Protein AF-X0Y6U8-F1 (afdb_monomer_lite)

pLDDT: mean 80.4, std 12.46, range [44.62, 95.0]

Sequence (171 aa):
MAFLLTGVAIIGAMSSVSGGPWNALMFTVFILAIERNKQLVKPLLMFFVFSCIFIGIASNRPFYHVIVSYANPLGGAAGHRAIIIDCAIEDFGKWWLVGYRGQDPGWGPKLGMSFTDVTNGFVLAGVYYGILGVIGLCAIFASALRTIVRLHDLSNEPVIKSWCWALGTIL

Structure (mmCIF, N/CA/C/O backbone):
data_AF-X0Y6U8-F1
#
_entry.id   AF-X0Y6U8-F1
#
loop_
_atom_site.group_PDB
_atom_site.id
_atom_site.type_symbol
_atom_site.label_atom_id
_atom_site.label_alt_id
_atom_site.label_comp_id
_atom_site.label_asym_id
_atom_site.label_entity_id
_atom_site.label_seq_id
_atom_site.pdbx_PDB_ins_code
_atom_site.Cartn_x
_atom_site.Cartn_y
_atom_site.Cartn_z
_atom_site.occupancy
_atom_site.B_iso_or_equiv
_atom_site.auth_seq_id
_atom_site.auth_comp_id
_atom_site.auth_asym_id
_atom_site.auth_atom_id
_atom_site.pdbx_PDB_model_num
ATOM 1 N N . MET A 1 1 ? -9.156 3.295 25.788 1.00 52.69 1 MET A N 1
ATOM 2 C CA . MET A 1 1 ? -8.487 2.010 25.480 1.00 52.69 1 MET A CA 1
ATOM 3 C C . MET A 1 1 ? -7.798 2.003 24.119 1.00 52.69 1 MET A C 1
ATOM 5 O O . MET A 1 1 ? -6.746 1.389 24.037 1.00 52.69 1 MET A O 1
ATOM 9 N N . ALA A 1 2 ? -8.266 2.772 23.122 1.00 56.06 2 ALA A N 1
ATOM 10 C CA . ALA A 1 2 ? -7.464 3.154 21.946 1.00 56.06 2 ALA A CA 1
ATOM 11 C C . ALA A 1 2 ? -6.005 3.539 22.289 1.00 56.06 2 ALA A C 1
ATOM 13 O O . ALA A 1 2 ? -5.084 3.123 21.600 1.00 56.06 2 ALA A O 1
ATOM 14 N N . PHE A 1 3 ? -5.793 4.211 23.430 1.00 62.06 3 PHE A N 1
ATOM 15 C CA . PHE A 1 3 ? -4.482 4.587 23.971 1.00 62.06 3 PHE A CA 1
ATOM 16 C C . PHE A 1 3 ? -3.449 3.452 24.103 1.00 62.06 3 PHE A C 1
ATOM 18 O O . PHE A 1 3 ? -2.263 3.737 23.984 1.00 62.06 3 PHE A O 1
ATOM 25 N N . LEU A 1 4 ? -3.851 2.191 24.330 1.00 66.62 4 LEU A N 1
ATOM 26 C CA . LEU A 1 4 ? -2.900 1.067 24.409 1.00 66.62 4 LEU A CA 1
ATOM 27 C C . LEU A 1 4 ? -2.312 0.739 23.033 1.00 66.62 4 LEU A C 1
ATOM 29 O O . LEU A 1 4 ? -1.098 0.633 22.893 1.00 66.62 4 LEU A O 1
ATOM 33 N N . LEU A 1 5 ? -3.160 0.650 22.006 1.00 65.88 5 LEU A N 1
ATOM 34 C CA . LEU A 1 5 ? -2.715 0.450 20.626 1.00 65.88 5 LEU A CA 1
ATOM 35 C C . LEU A 1 5 ? -1.974 1.675 20.089 1.00 65.88 5 LEU A C 1
ATOM 37 O O . LEU A 1 5 ? -0.960 1.52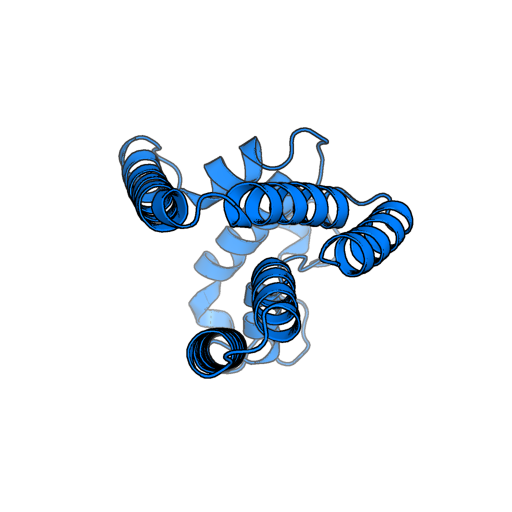0 19.414 1.00 65.88 5 LEU A O 1
ATOM 41 N N . THR A 1 6 ? -2.410 2.887 20.446 1.00 65.56 6 THR A N 1
ATOM 42 C CA . THR A 1 6 ? -1.654 4.111 20.148 1.00 65.56 6 THR A CA 1
ATOM 43 C C . THR A 1 6 ? -0.286 4.085 20.828 1.00 65.56 6 THR A C 1
ATOM 45 O O . THR A 1 6 ? 0.698 4.435 20.196 1.00 65.56 6 THR A O 1
ATOM 48 N N . GLY A 1 7 ? -0.186 3.610 22.073 1.00 68.56 7 GLY A N 1
ATOM 49 C CA . GLY A 1 7 ? 1.084 3.447 22.786 1.00 68.56 7 GLY A CA 1
ATOM 50 C C . GLY A 1 7 ? 2.030 2.459 22.101 1.00 68.56 7 GLY A C 1
ATOM 51 O O . GLY A 1 7 ? 3.203 2.769 21.914 1.00 68.56 7 GLY A O 1
ATOM 52 N N . VAL A 1 8 ? 1.519 1.310 21.648 1.00 73.50 8 VAL A N 1
ATOM 53 C CA . VAL A 1 8 ? 2.301 0.337 20.860 1.00 73.50 8 VAL A CA 1
ATOM 54 C C . VAL A 1 8 ? 2.741 0.936 19.522 1.00 73.50 8 VAL A C 1
ATOM 56 O O . VAL A 1 8 ? 3.899 0.778 19.141 1.00 73.50 8 VAL A O 1
ATOM 59 N N . ALA A 1 9 ? 1.864 1.675 18.837 1.00 69.62 9 ALA A N 1
ATOM 60 C CA . ALA A 1 9 ? 2.204 2.374 17.599 1.00 69.62 9 ALA A CA 1
ATOM 61 C C . ALA A 1 9 ? 3.268 3.464 17.822 1.00 69.62 9 ALA A C 1
ATOM 63 O O . ALA A 1 9 ? 4.174 3.590 17.004 1.00 69.62 9 ALA A O 1
ATOM 64 N N . ILE A 1 10 ? 3.212 4.204 18.938 1.00 70.88 10 ILE A N 1
ATOM 65 C CA . ILE A 1 10 ? 4.230 5.194 19.334 1.00 70.88 10 ILE A CA 1
ATOM 66 C C . ILE A 1 10 ? 5.577 4.516 19.551 1.00 70.88 10 ILE A C 1
ATOM 68 O O . ILE A 1 10 ? 6.573 4.956 18.984 1.00 70.88 10 ILE A O 1
ATOM 72 N N . ILE A 1 11 ? 5.616 3.422 20.312 1.00 74.38 11 ILE A N 1
ATOM 73 C CA . ILE A 1 11 ? 6.855 2.673 20.561 1.00 74.38 11 ILE A CA 1
ATOM 74 C C . ILE A 1 11 ? 7.421 2.113 19.247 1.00 74.38 11 ILE A C 1
ATOM 76 O O . ILE A 1 11 ? 8.621 2.220 19.003 1.00 74.38 11 ILE A O 1
ATOM 80 N N . GLY A 1 12 ? 6.562 1.573 18.377 1.00 69.62 12 GLY A N 1
ATOM 81 C CA . GLY A 1 12 ? 6.946 1.077 17.053 1.00 69.62 12 GLY A CA 1
ATOM 82 C C . GLY A 1 12 ? 7.414 2.172 16.087 1.00 69.62 12 GLY A C 1
ATOM 83 O O . GLY A 1 12 ? 8.297 1.937 15.269 1.00 69.62 12 GLY A O 1
ATOM 84 N N . ALA A 1 13 ? 6.863 3.382 16.183 1.00 68.56 13 ALA A N 1
ATOM 85 C CA . ALA A 1 13 ? 7.324 4.520 15.396 1.00 68.56 13 ALA A CA 1
ATOM 86 C C . ALA A 1 13 ? 8.652 5.069 15.924 1.00 68.56 13 ALA A C 1
ATOM 88 O O . ALA A 1 13 ? 9.548 5.361 15.142 1.00 68.56 13 ALA A O 1
ATOM 89 N N . MET A 1 14 ? 8.820 5.153 17.245 1.00 69.19 14 MET A N 1
ATOM 90 C CA . MET A 1 14 ? 10.063 5.610 17.871 1.00 69.19 14 MET A CA 1
ATOM 91 C C . MET A 1 14 ? 11.231 4.647 17.644 1.00 69.19 14 MET A C 1
ATOM 93 O O . MET A 1 14 ? 12.374 5.091 17.565 1.00 69.19 14 MET A O 1
ATOM 97 N N . SER A 1 15 ? 10.965 3.345 17.510 1.00 69.69 15 SER A N 1
ATOM 98 C CA . SER A 1 15 ? 11.998 2.357 17.180 1.00 69.69 15 SER A CA 1
ATOM 99 C C . SER A 1 15 ? 12.458 2.427 15.721 1.00 69.69 15 SER A C 1
ATOM 101 O O . SER A 1 15 ? 13.472 1.823 15.372 1.00 69.69 15 SER A O 1
ATOM 103 N N . SER A 1 16 ? 11.765 3.192 14.870 1.00 62.44 16 SER A N 1
ATOM 104 C CA . SER A 1 16 ? 12.119 3.380 13.469 1.00 62.44 16 SER A CA 1
ATOM 105 C C . SER A 1 16 ? 12.373 4.854 13.153 1.00 62.44 16 SER A C 1
ATOM 107 O O . SER A 1 16 ? 11.459 5.662 13.028 1.00 62.44 16 SER A O 1
ATOM 109 N N . VAL A 1 17 ? 13.636 5.208 12.909 1.00 59.62 17 VAL A N 1
ATOM 110 C CA . VAL A 1 17 ? 14.052 6.552 12.443 1.00 59.62 17 VAL A CA 1
ATOM 111 C C . VAL A 1 17 ? 13.644 6.801 10.969 1.00 59.62 17 VAL A C 1
ATOM 113 O O . VAL A 1 17 ? 14.162 7.682 10.293 1.00 59.62 17 VAL A O 1
ATOM 116 N N . SER A 1 18 ? 12.712 6.015 10.425 1.00 64.25 18 SER A N 1
ATOM 117 C CA . SER A 1 18 ? 12.194 6.168 9.066 1.00 64.25 18 SER A CA 1
ATOM 118 C C . SER A 1 18 ? 10.940 7.043 9.058 1.00 64.25 18 SER A C 1
ATOM 120 O O . SER A 1 18 ? 10.087 6.935 9.935 1.00 64.25 18 SER A O 1
ATOM 122 N N . GLY A 1 19 ? 10.765 7.870 8.023 1.00 63.62 19 GLY A N 1
ATOM 123 C CA . GLY A 1 19 ? 9.536 8.657 7.842 1.00 63.62 19 GLY A CA 1
ATOM 124 C C . GLY A 1 19 ? 8.269 7.798 7.697 1.00 63.62 19 GLY A C 1
ATOM 125 O O . GLY A 1 19 ? 7.168 8.275 7.954 1.00 63.62 19 GLY A O 1
ATOM 126 N N . GLY A 1 20 ? 8.401 6.514 7.336 1.00 68.38 20 GLY A N 1
ATOM 127 C CA . GLY A 1 20 ? 7.269 5.595 7.176 1.00 68.38 20 GLY A CA 1
ATOM 128 C C . GLY A 1 20 ? 6.459 5.392 8.465 1.00 68.38 20 GLY A C 1
ATOM 129 O O . GLY A 1 20 ? 5.268 5.707 8.470 1.00 68.38 20 GLY A O 1
ATOM 130 N N . PRO A 1 21 ? 7.072 4.902 9.557 1.00 73.56 21 PRO A N 1
ATOM 131 C CA . PRO A 1 21 ? 6.366 4.687 10.823 1.00 73.56 21 PRO A CA 1
ATOM 132 C C . PRO A 1 21 ? 5.833 5.967 11.471 1.00 73.56 21 PRO A C 1
ATOM 134 O O . PRO A 1 21 ? 4.743 5.944 12.037 1.00 73.56 21 PRO A O 1
ATOM 137 N N . TRP A 1 22 ? 6.521 7.101 11.311 1.00 70.25 22 TRP A N 1
ATOM 138 C CA . TRP A 1 22 ? 6.006 8.403 11.752 1.00 70.25 22 TRP A CA 1
ATOM 139 C C . TRP A 1 22 ? 4.756 8.838 10.982 1.00 70.25 22 TRP A C 1
ATOM 141 O O . TRP A 1 22 ? 3.783 9.276 11.595 1.00 70.25 22 TRP A O 1
ATOM 151 N N . ASN A 1 23 ? 4.730 8.653 9.660 1.00 71.12 23 ASN A N 1
ATOM 152 C CA . ASN A 1 23 ? 3.536 8.931 8.861 1.00 71.12 23 ASN A CA 1
ATOM 153 C C . ASN A 1 23 ? 2.375 8.005 9.247 1.00 71.12 23 ASN A C 1
ATOM 155 O O . ASN A 1 23 ? 1.255 8.477 9.440 1.00 71.12 23 ASN A O 1
ATOM 159 N N . ALA A 1 24 ? 2.638 6.706 9.423 1.00 73.25 24 ALA A N 1
ATOM 160 C CA . ALA A 1 24 ? 1.629 5.745 9.872 1.00 73.25 24 ALA A CA 1
ATOM 161 C C . ALA A 1 24 ? 1.051 6.126 11.245 1.00 73.25 24 ALA A C 1
ATOM 163 O O . ALA A 1 24 ? -0.163 6.066 11.454 1.00 73.25 24 ALA A O 1
ATOM 164 N N . LEU A 1 25 ? 1.902 6.593 12.161 1.00 77.88 25 LEU A N 1
ATOM 165 C CA . LEU A 1 25 ? 1.485 7.090 13.465 1.00 77.88 25 LEU A CA 1
ATOM 166 C C . LEU A 1 25 ? 0.583 8.323 13.359 1.00 77.88 25 LEU A C 1
ATOM 168 O O . LEU A 1 25 ? -0.484 8.348 13.973 1.00 77.88 25 LEU A O 1
ATOM 172 N N . MET A 1 26 ? 0.982 9.330 12.577 1.00 78.50 26 MET A N 1
ATOM 173 C CA . MET A 1 26 ? 0.180 10.542 12.385 1.00 78.50 26 MET A CA 1
ATOM 174 C C . MET A 1 26 ? -1.202 10.213 11.811 1.00 78.50 26 MET A C 1
ATOM 176 O O . MET A 1 26 ? -2.208 10.700 12.328 1.00 78.50 26 MET A O 1
ATOM 180 N N . PHE A 1 27 ? -1.266 9.336 10.804 1.00 77.62 27 PHE A N 1
ATOM 181 C CA . PHE A 1 27 ? -2.533 8.864 10.240 1.00 77.62 27 PHE A CA 1
ATOM 182 C C . PHE A 1 27 ? -3.379 8.102 11.265 1.00 77.62 27 PHE A C 1
ATOM 184 O O . PHE A 1 27 ? -4.575 8.363 11.385 1.00 77.62 27 PHE A O 1
ATOM 191 N N . THR A 1 28 ? -2.763 7.217 12.051 1.00 77.50 28 THR A N 1
ATOM 192 C CA . THR A 1 28 ? -3.453 6.456 13.104 1.00 77.50 28 THR A CA 1
ATOM 193 C C . THR A 1 28 ? -4.065 7.393 14.146 1.00 77.50 28 THR A C 1
ATOM 195 O O . THR A 1 28 ? -5.250 7.288 14.457 1.00 77.50 28 THR A O 1
ATOM 198 N N . VAL A 1 29 ? -3.295 8.363 14.650 1.00 79.25 29 VAL A N 1
ATOM 199 C CA . VAL A 1 29 ? -3.780 9.359 15.621 1.00 79.25 29 VAL A CA 1
ATOM 200 C C . VAL A 1 29 ? -4.906 10.206 15.025 1.00 79.25 29 VAL A C 1
ATOM 202 O O . VAL A 1 29 ? -5.909 10.443 15.697 1.00 79.25 29 VAL A O 1
ATOM 205 N N . PHE A 1 30 ? -4.782 10.620 13.763 1.00 82.06 30 PHE A N 1
ATOM 206 C CA . PHE A 1 30 ? -5.810 11.394 13.070 1.00 82.06 30 PHE A CA 1
ATOM 207 C C . PHE A 1 30 ? -7.132 10.622 12.936 1.00 82.06 30 PHE A C 1
ATOM 209 O O . PHE A 1 30 ? -8.193 11.144 13.284 1.00 82.06 30 PHE A O 1
ATOM 216 N N . ILE A 1 31 ? -7.091 9.361 12.497 1.00 77.44 31 ILE A N 1
ATOM 217 C CA . ILE A 1 31 ? -8.303 8.544 12.335 1.00 77.44 31 ILE A CA 1
ATOM 218 C C . ILE A 1 31 ? -8.904 8.163 13.699 1.00 77.44 31 ILE A C 1
ATOM 220 O O . ILE A 1 31 ? -10.128 8.106 13.841 1.00 77.44 31 ILE A O 1
ATOM 224 N N . LEU A 1 32 ? -8.078 7.968 14.733 1.00 77.19 32 LEU A N 1
ATOM 225 C CA . LEU A 1 32 ? -8.557 7.796 16.108 1.00 77.19 32 LEU A CA 1
ATOM 226 C C . LEU A 1 32 ? -9.235 9.062 16.646 1.00 77.19 32 LEU A C 1
ATOM 228 O O . LEU A 1 32 ? -10.278 8.967 17.287 1.00 77.19 32 LEU A O 1
ATOM 232 N N . ALA A 1 33 ? -8.726 10.257 16.338 1.00 81.06 33 ALA A N 1
ATOM 233 C CA . ALA A 1 33 ? -9.388 11.508 16.718 1.00 81.06 33 ALA A CA 1
ATOM 234 C C . ALA A 1 33 ? -10.781 11.647 16.070 1.00 81.06 33 ALA A C 1
ATOM 236 O O . ALA A 1 33 ? -11.709 12.183 16.683 1.00 81.06 33 ALA A O 1
ATOM 237 N N . ILE A 1 34 ? -10.953 11.105 14.860 1.00 81.75 34 ILE A N 1
ATOM 238 C CA . ILE A 1 34 ? -12.233 11.073 14.135 1.00 81.75 34 ILE A CA 1
ATOM 239 C C . ILE A 1 34 ? -13.201 10.016 14.698 1.00 81.75 34 ILE A C 1
ATOM 241 O O . ILE A 1 34 ? -14.405 10.120 14.459 1.00 81.75 34 ILE A O 1
ATOM 245 N N . GLU A 1 35 ? -12.748 9.055 15.516 1.00 76.38 35 GLU A N 1
ATOM 246 C CA . GLU A 1 35 ? -13.611 8.029 16.136 1.00 76.38 35 GLU A CA 1
ATOM 247 C C . GLU A 1 35 ? -14.797 8.653 16.892 1.00 76.38 35 GLU A C 1
ATOM 249 O O . GLU A 1 35 ? -15.916 8.134 16.851 1.00 76.38 35 GLU A O 1
ATOM 254 N N . ARG A 1 36 ? -14.579 9.813 17.529 1.00 73.88 36 ARG A N 1
ATOM 255 C CA . ARG A 1 36 ? -15.622 10.551 18.258 1.00 73.88 36 ARG A CA 1
ATOM 256 C C . ARG A 1 36 ? -16.692 11.140 17.335 1.00 73.88 36 ARG A C 1
ATOM 258 O O . ARG A 1 36 ? -17.811 11.374 17.782 1.00 73.88 36 ARG A O 1
ATOM 265 N N . ASN A 1 37 ? -16.370 11.374 16.063 1.00 80.50 37 ASN A N 1
ATOM 266 C CA . ASN A 1 37 ? -17.242 12.036 15.100 1.00 80.50 37 ASN A CA 1
ATOM 267 C C . ASN A 1 37 ? -17.331 11.249 13.780 1.00 80.50 37 ASN A C 1
ATOM 269 O O . ASN A 1 37 ? -16.986 11.734 12.701 1.00 80.50 37 ASN A O 1
ATOM 273 N N . LYS A 1 38 ? -17.835 10.010 13.876 1.00 76.94 38 LYS A N 1
ATOM 274 C CA . LYS A 1 38 ? -17.921 9.029 12.773 1.00 76.94 38 LYS A CA 1
ATOM 275 C C . LYS A 1 38 ? -18.648 9.543 11.522 1.00 76.94 38 LYS A C 1
ATOM 277 O O . LYS A 1 38 ? -18.423 9.033 10.428 1.00 76.94 38 LYS A O 1
ATOM 282 N N . GLN A 1 39 ? -19.499 10.561 11.663 1.00 81.88 39 GLN A N 1
ATOM 283 C CA . GLN A 1 39 ? -20.205 11.187 10.543 1.00 81.88 39 GLN A CA 1
ATOM 284 C C . GLN A 1 39 ? -19.255 11.900 9.565 1.00 81.88 39 GLN A C 1
ATOM 286 O O . GLN A 1 39 ? -19.569 11.981 8.381 1.00 81.88 39 GLN A O 1
ATOM 291 N N . LEU A 1 40 ? -18.079 12.351 10.022 1.00 81.06 40 LEU A N 1
ATOM 292 C CA . LEU A 1 40 ? -17.084 13.040 9.189 1.00 81.06 40 LEU A CA 1
ATOM 293 C C . LEU A 1 40 ? -16.278 12.102 8.284 1.00 81.06 40 LEU A C 1
ATOM 295 O O . LEU A 1 40 ? -15.683 12.564 7.315 1.00 81.06 40 LEU A O 1
ATOM 299 N N . VAL A 1 41 ? -16.293 10.793 8.545 1.00 79.88 41 VAL A N 1
ATOM 300 C CA . VAL A 1 41 ? -15.495 9.803 7.802 1.00 79.88 41 VAL A CA 1
ATOM 301 C C . VAL A 1 41 ? -15.909 9.746 6.333 1.00 79.88 41 VAL A C 1
ATOM 303 O O . VAL A 1 41 ? -15.059 9.798 5.451 1.00 79.88 41 VAL A O 1
ATOM 306 N N . LYS A 1 42 ? -17.219 9.681 6.051 1.00 81.69 42 LYS A N 1
ATOM 307 C CA . LYS A 1 42 ? -17.734 9.639 4.672 1.00 81.69 42 LYS A CA 1
ATOM 308 C C . LYS A 1 42 ? -17.383 10.914 3.885 1.00 81.69 42 LYS A C 1
ATOM 310 O O . LYS A 1 42 ? -16.825 10.769 2.799 1.00 81.69 42 LYS A O 1
ATOM 315 N N . PRO A 1 43 ? -17.650 12.138 4.392 1.00 84.69 43 PRO A N 1
ATOM 316 C CA . PRO A 1 43 ? -17.194 13.375 3.761 1.00 84.69 43 PRO A CA 1
ATOM 317 C C . PRO A 1 43 ? -15.681 13.431 3.537 1.00 84.69 43 PRO A C 1
ATOM 319 O O . PRO A 1 43 ? -15.265 13.811 2.450 1.00 84.69 43 PRO A O 1
ATOM 322 N N . LEU A 1 44 ? -14.865 13.014 4.513 1.00 83.50 44 LEU A N 1
ATOM 323 C CA . LEU A 1 44 ? -13.403 12.983 4.379 1.00 83.50 44 LEU A CA 1
ATOM 324 C C . LEU A 1 44 ? -12.936 12.024 3.283 1.00 83.50 44 LEU A C 1
ATOM 326 O O . LEU A 1 44 ? -12.092 12.395 2.473 1.00 83.50 44 LEU A O 1
ATOM 330 N N . LEU A 1 45 ? -13.501 10.816 3.222 1.00 83.00 45 LEU A N 1
ATOM 331 C CA . LEU A 1 45 ? -13.184 9.849 2.170 1.00 83.00 45 LEU A CA 1
ATOM 332 C C . LEU A 1 45 ? -13.609 10.361 0.792 1.00 83.00 45 LEU A C 1
ATOM 334 O O . LEU A 1 45 ? -12.834 10.266 -0.155 1.00 83.00 45 LEU A O 1
ATOM 338 N N . MET A 1 46 ? -14.804 10.949 0.674 1.00 83.12 46 MET A N 1
ATOM 339 C CA . MET A 1 46 ? -15.246 11.566 -0.580 1.00 83.12 46 MET A CA 1
ATOM 340 C C . MET A 1 46 ? -14.327 12.719 -0.978 1.00 83.12 46 MET A C 1
ATOM 342 O O . MET A 1 46 ? -13.878 12.764 -2.118 1.00 83.12 46 MET A O 1
ATOM 346 N N . PHE A 1 47 ? -13.992 13.609 -0.041 1.00 87.00 47 PHE A N 1
ATOM 347 C CA . PHE A 1 47 ? -13.047 14.700 -0.267 1.00 87.00 47 PHE A CA 1
ATOM 348 C C . PHE A 1 47 ? -11.690 14.178 -0.745 1.00 87.00 47 PHE A C 1
ATOM 350 O O . PHE A 1 47 ? -11.133 14.719 -1.696 1.00 87.00 47 PHE A O 1
ATOM 357 N N . PHE A 1 48 ? -11.180 13.101 -0.144 1.00 80.75 48 PHE A N 1
ATOM 358 C CA . PHE A 1 48 ? -9.922 12.478 -0.549 1.00 80.75 48 PHE A CA 1
ATOM 359 C C . PHE A 1 48 ? -9.990 11.906 -1.972 1.00 80.75 48 PHE A C 1
ATOM 361 O O . PHE A 1 48 ? -9.102 12.173 -2.780 1.00 80.75 48 PHE A O 1
ATOM 368 N N . VAL A 1 49 ? -11.062 11.185 -2.316 1.00 84.00 49 VAL A N 1
ATOM 369 C CA . VAL A 1 49 ? -11.278 10.651 -3.673 1.00 84.00 49 VAL A CA 1
ATOM 370 C C . VAL A 1 49 ? -11.381 11.783 -4.697 1.00 84.00 49 VAL A C 1
ATOM 372 O O . VAL A 1 49 ? -10.686 11.752 -5.712 1.00 84.00 49 VAL A O 1
ATOM 375 N N . PHE A 1 50 ? -12.185 12.815 -4.420 1.00 84.62 50 PHE A N 1
ATOM 376 C CA . PHE A 1 50 ? -12.296 13.989 -5.290 1.00 84.62 50 PHE A CA 1
ATOM 377 C C . PHE A 1 50 ? -10.966 14.723 -5.433 1.00 84.62 50 PHE A C 1
ATOM 379 O O . PHE A 1 50 ? -10.616 15.120 -6.539 1.00 84.62 50 PHE A O 1
ATOM 386 N N . SER A 1 51 ? -10.196 14.847 -4.351 1.00 78.62 51 SER A N 1
ATOM 387 C CA . SER A 1 51 ? -8.859 15.443 -4.387 1.00 78.62 51 SER A CA 1
ATOM 388 C C . SER A 1 51 ? -7.914 14.634 -5.274 1.00 78.62 51 SER A C 1
ATOM 390 O O . SER A 1 51 ? -7.193 15.221 -6.072 1.00 78.62 51 SER A O 1
ATOM 392 N N . CYS A 1 52 ? -7.952 13.299 -5.212 1.00 76.88 52 CYS A N 1
ATOM 393 C CA . CYS A 1 52 ? -7.142 12.443 -6.084 1.00 76.88 52 CYS A CA 1
ATOM 394 C C . CYS A 1 52 ? -7.500 12.629 -7.565 1.00 76.88 52 CYS A C 1
ATOM 396 O O . CYS A 1 52 ? -6.604 12.769 -8.396 1.00 76.88 52 CYS A O 1
ATOM 398 N N . ILE A 1 53 ? -8.797 12.672 -7.893 1.00 80.44 53 ILE A N 1
ATOM 399 C CA . ILE A 1 53 ? -9.277 12.906 -9.265 1.00 80.44 53 ILE A CA 1
ATOM 400 C C . ILE A 1 53 ? -8.876 14.307 -9.738 1.00 80.44 53 ILE A C 1
ATOM 402 O O . ILE A 1 53 ? -8.323 14.454 -10.824 1.00 80.44 53 ILE A O 1
ATOM 406 N N . PHE A 1 54 ? -9.113 15.330 -8.915 1.00 80.81 54 PHE A N 1
ATOM 407 C CA . PHE A 1 54 ? -8.783 16.716 -9.232 1.00 80.81 54 PHE A CA 1
ATOM 408 C C . PHE A 1 54 ? -7.286 16.896 -9.470 1.00 80.81 54 PHE A C 1
ATOM 410 O O . PHE A 1 54 ? -6.896 17.483 -10.474 1.00 80.81 54 PHE A O 1
ATOM 417 N N . ILE A 1 55 ? -6.444 16.335 -8.597 1.00 75.06 55 ILE A N 1
ATOM 418 C CA . ILE A 1 55 ? -4.991 16.332 -8.776 1.00 75.06 55 ILE A CA 1
ATOM 419 C C . ILE A 1 55 ? -4.622 15.605 -10.069 1.00 75.06 55 ILE A C 1
ATOM 421 O O . ILE A 1 55 ? -3.799 16.120 -10.812 1.00 75.06 55 ILE A O 1
ATOM 425 N N . GLY A 1 56 ? -5.238 14.462 -10.377 1.00 69.19 56 GLY A N 1
ATOM 426 C CA . GLY A 1 56 ? -4.995 13.742 -11.630 1.00 69.19 56 GLY A CA 1
ATOM 427 C C . GLY A 1 56 ? -5.334 14.541 -12.896 1.00 69.19 56 GLY A C 1
ATOM 428 O O . GLY A 1 56 ? -4.710 14.312 -13.924 1.00 69.19 56 GLY A O 1
ATOM 429 N N . ILE A 1 57 ? -6.287 15.478 -12.826 1.00 73.31 57 ILE A N 1
ATOM 430 C CA . ILE A 1 57 ? -6.665 16.360 -13.945 1.00 73.31 57 ILE A CA 1
ATOM 431 C C . ILE A 1 57 ? -5.789 17.622 -13.984 1.00 73.31 57 ILE A C 1
ATOM 433 O O . ILE A 1 57 ? -5.365 18.051 -15.053 1.00 73.31 57 ILE A O 1
ATOM 437 N N . ALA A 1 58 ? -5.535 18.239 -12.827 1.00 72.06 58 ALA A N 1
ATOM 438 C CA . ALA A 1 58 ? -4.804 19.501 -12.716 1.00 72.06 58 ALA A CA 1
ATOM 439 C C . ALA A 1 58 ? -3.283 19.325 -12.853 1.00 72.06 58 ALA A C 1
ATOM 441 O O . ALA A 1 58 ? -2.585 20.224 -13.320 1.00 72.06 58 ALA A O 1
ATOM 442 N N . SER A 1 59 ? -2.755 18.174 -12.438 1.00 54.53 59 SER A N 1
ATOM 443 C CA . SER A 1 59 ? -1.347 17.828 -12.572 1.00 54.53 59 SER A CA 1
ATOM 444 C C . SER A 1 59 ? -1.129 17.093 -13.888 1.00 54.53 59 SER A C 1
ATOM 446 O O . SER A 1 59 ? -1.674 16.018 -14.106 1.00 54.53 59 SER A O 1
ATOM 448 N N . ASN A 1 60 ? -0.217 17.592 -14.724 1.00 61.19 60 ASN A N 1
ATOM 449 C CA . ASN A 1 60 ? 0.281 16.873 -15.906 1.00 61.19 60 ASN A CA 1
ATOM 450 C C . ASN A 1 60 ? 1.176 15.659 -15.532 1.00 61.19 60 ASN A C 1
ATOM 452 O O . ASN A 1 60 ? 1.916 15.132 -16.358 1.00 61.19 60 ASN A O 1
ATOM 456 N N . ARG A 1 61 ? 1.167 15.265 -14.251 1.00 60.25 61 ARG A N 1
ATOM 457 C CA . ARG A 1 61 ? 1.850 14.109 -13.660 1.00 60.25 61 ARG A CA 1
ATOM 458 C C . ARG A 1 61 ? 0.829 13.273 -12.893 1.00 60.25 61 ARG A C 1
ATOM 460 O O . ARG A 1 61 ? -0.045 13.860 -12.248 1.00 60.25 61 ARG A O 1
ATOM 467 N N . PRO A 1 62 ? 0.962 11.941 -12.877 1.00 66.00 62 PRO A N 1
ATOM 468 C CA . PRO A 1 62 ? 0.004 11.091 -12.191 1.00 66.00 62 PRO A CA 1
ATOM 469 C C . PRO A 1 62 ? -0.037 11.373 -10.681 1.00 66.00 62 PRO A C 1
ATOM 471 O O . PRO A 1 62 ? 0.969 11.710 -10.054 1.00 66.00 62 PRO A O 1
ATOM 474 N N . PHE A 1 63 ? -1.232 11.247 -10.097 1.00 67.81 63 PHE A N 1
ATOM 475 C CA . PHE A 1 63 ? -1.561 11.736 -8.751 1.00 67.81 63 PHE A CA 1
ATOM 476 C C . PHE A 1 63 ? -0.639 11.204 -7.638 1.00 67.81 63 PHE A C 1
ATOM 478 O O . PHE A 1 63 ? -0.416 11.895 -6.642 1.00 67.81 63 PHE A O 1
ATOM 485 N N . TYR A 1 64 ? -0.067 10.006 -7.804 1.00 64.56 64 TYR A N 1
ATOM 486 C CA . TYR A 1 64 ? 0.847 9.419 -6.826 1.00 64.56 64 TYR A CA 1
ATOM 487 C C . TYR A 1 64 ? 2.149 10.208 -6.687 1.00 64.56 64 TYR A C 1
ATOM 489 O O . TYR A 1 64 ? 2.678 10.260 -5.585 1.00 64.56 64 TYR A O 1
ATOM 497 N N . HIS A 1 65 ? 2.636 10.889 -7.732 1.00 62.91 65 HIS A N 1
ATOM 498 C CA . HIS A 1 65 ? 3.790 11.789 -7.601 1.00 62.91 65 HIS A CA 1
ATOM 499 C C . HIS A 1 65 ? 3.480 12.938 -6.642 1.00 62.91 65 HIS A C 1
ATOM 501 O O . HIS A 1 65 ? 4.286 13.249 -5.775 1.00 62.91 65 HIS A O 1
ATOM 507 N N . VAL A 1 66 ? 2.281 13.518 -6.730 1.00 61.84 66 VAL A N 1
ATOM 508 C CA . VAL A 1 66 ? 1.865 14.633 -5.865 1.00 61.84 66 VAL A CA 1
ATOM 509 C C . VAL A 1 66 ? 1.664 14.163 -4.427 1.00 61.84 66 VAL A C 1
ATOM 511 O O . VAL A 1 66 ? 2.206 14.769 -3.506 1.00 61.84 66 VAL A O 1
ATOM 514 N N . ILE A 1 67 ? 0.948 13.052 -4.219 1.00 62.47 67 ILE A N 1
ATOM 515 C CA . ILE A 1 67 ? 0.750 12.493 -2.874 1.00 62.47 67 ILE A CA 1
ATOM 516 C C . ILE A 1 67 ? 2.097 12.156 -2.246 1.00 62.47 67 ILE A C 1
ATOM 518 O O . ILE A 1 67 ? 2.352 12.520 -1.106 1.00 62.47 67 ILE A O 1
ATOM 522 N N . VAL A 1 68 ? 2.981 11.492 -2.984 1.00 61.25 68 VAL A N 1
ATOM 523 C CA . VAL A 1 68 ? 4.254 11.034 -2.440 1.00 61.25 68 VAL A CA 1
ATOM 524 C C . VAL A 1 68 ? 5.208 12.209 -2.185 1.00 61.25 68 VAL A C 1
ATOM 526 O O . VAL A 1 68 ? 5.870 12.214 -1.149 1.00 61.25 68 VAL A O 1
ATOM 529 N N . SER A 1 69 ? 5.232 13.237 -3.043 1.00 59.94 69 SER A N 1
ATOM 530 C CA . SER A 1 69 ? 6.029 14.455 -2.827 1.00 59.94 69 SER A CA 1
ATOM 531 C C . SER A 1 69 ? 5.555 15.302 -1.640 1.00 59.94 69 SER A C 1
ATOM 533 O O . SER A 1 69 ? 6.400 15.861 -0.947 1.00 59.94 69 SER A O 1
ATOM 535 N N . TYR A 1 70 ? 4.245 15.391 -1.373 1.00 56.50 70 TYR A N 1
ATOM 536 C CA . TYR A 1 70 ? 3.705 16.202 -0.267 1.00 56.50 70 TYR A CA 1
ATOM 537 C C . TYR A 1 70 ? 3.519 15.430 1.051 1.00 56.50 70 TYR A C 1
ATOM 539 O O . TYR A 1 70 ? 3.616 16.028 2.120 1.00 56.50 70 TYR A O 1
ATOM 547 N N . ALA A 1 71 ? 3.298 14.111 1.015 1.00 51.78 71 ALA A N 1
ATOM 548 C CA . ALA A 1 71 ? 3.093 13.283 2.212 1.00 51.78 71 ALA A CA 1
ATOM 549 C C . ALA A 1 71 ? 4.390 12.937 2.966 1.00 51.78 71 ALA A C 1
ATOM 551 O O . ALA A 1 71 ? 4.347 12.202 3.952 1.00 51.78 71 ALA A O 1
ATOM 552 N N . ASN A 1 72 ? 5.549 13.430 2.523 1.00 53.53 72 ASN A N 1
ATOM 553 C CA . ASN A 1 72 ? 6.824 13.186 3.193 1.00 53.53 72 ASN A CA 1
ATOM 554 C C . ASN A 1 72 ? 7.616 14.492 3.414 1.00 53.53 72 ASN A C 1
ATOM 556 O O . ASN A 1 72 ? 8.655 14.697 2.782 1.00 53.53 72 ASN A O 1
ATOM 560 N N . PRO A 1 73 ? 7.154 15.381 4.317 1.00 46.44 73 PRO A N 1
ATOM 561 C CA . PRO A 1 73 ? 7.831 16.648 4.607 1.00 46.44 73 PRO A CA 1
ATOM 562 C C . PRO A 1 73 ? 9.233 16.475 5.225 1.00 46.44 73 PRO A C 1
ATOM 564 O O . PRO A 1 73 ? 9.994 17.436 5.269 1.00 46.44 73 PRO A O 1
ATOM 567 N N . LEU A 1 74 ? 9.597 15.263 5.667 1.00 45.56 74 LEU A N 1
ATOM 568 C CA . LEU A 1 74 ? 10.893 14.941 6.284 1.00 45.56 74 LEU A CA 1
ATOM 569 C C . LEU A 1 74 ? 11.959 14.409 5.297 1.00 45.56 74 LEU A C 1
ATOM 571 O O . LEU A 1 74 ? 13.081 14.140 5.713 1.00 45.56 74 LEU A O 1
ATOM 575 N N . GLY A 1 75 ? 11.654 14.341 3.994 1.00 44.62 75 GLY A N 1
ATOM 576 C CA . GLY A 1 75 ? 12.653 14.201 2.922 1.00 44.62 75 GLY A CA 1
ATOM 577 C C . GLY A 1 75 ? 13.211 12.788 2.664 1.00 44.62 75 GLY A C 1
ATOM 578 O O . GLY A 1 75 ? 13.273 11.930 3.538 1.00 44.62 75 GLY A O 1
ATOM 579 N N . GLY A 1 76 ? 13.612 12.534 1.409 1.00 51.88 76 GLY A N 1
ATOM 580 C CA . GLY A 1 76 ? 14.416 11.372 0.989 1.00 51.88 76 GLY A CA 1
ATOM 581 C C . GLY A 1 76 ? 13.682 10.320 0.145 1.00 51.88 76 GLY A C 1
ATOM 582 O O . GLY A 1 76 ? 13.934 10.196 -1.049 1.00 51.88 76 GLY A O 1
ATOM 583 N N . ALA A 1 77 ? 12.751 9.563 0.733 1.00 56.97 77 ALA A N 1
ATOM 584 C CA . ALA A 1 77 ? 12.201 8.340 0.110 1.00 56.97 77 ALA A CA 1
ATOM 585 C C . ALA A 1 77 ? 10.959 8.543 -0.786 1.00 56.97 77 ALA A C 1
ATOM 587 O O . ALA A 1 77 ? 10.453 7.593 -1.386 1.00 56.97 77 ALA A O 1
ATOM 588 N N . ALA A 1 78 ? 10.436 9.769 -0.861 1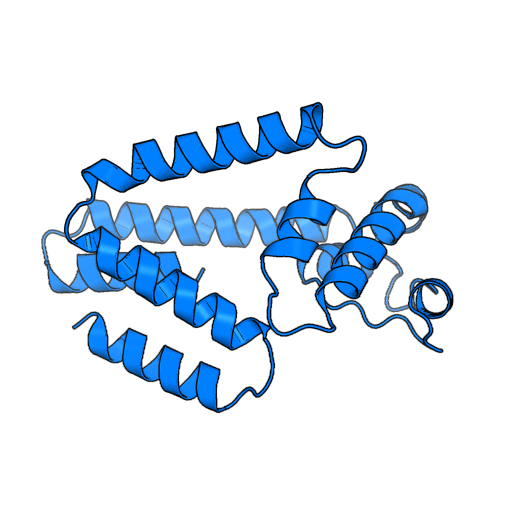.00 58.53 78 ALA A N 1
ATOM 589 C CA . ALA A 1 78 ? 9.254 10.082 -1.658 1.00 58.53 78 ALA A CA 1
ATOM 590 C C . ALA A 1 78 ? 9.512 9.898 -3.166 1.00 58.53 78 ALA A C 1
ATOM 592 O O . ALA A 1 78 ? 8.867 9.077 -3.815 1.00 58.53 78 ALA A O 1
ATOM 593 N N . GLY A 1 79 ? 10.512 10.592 -3.716 1.00 68.31 79 GLY A N 1
ATOM 594 C CA . GLY A 1 79 ? 10.869 10.447 -5.133 1.00 68.31 79 GLY A CA 1
ATOM 595 C C . GLY A 1 79 ? 11.190 8.997 -5.505 1.00 68.31 79 GLY A C 1
ATOM 596 O O . GLY A 1 79 ? 10.714 8.505 -6.522 1.00 68.31 79 GLY A O 1
ATOM 597 N N . HIS A 1 80 ? 11.889 8.284 -4.617 1.00 78.88 80 HIS A N 1
ATOM 598 C CA . HIS A 1 80 ? 12.240 6.870 -4.781 1.00 78.88 80 HIS A CA 1
ATOM 599 C C . HIS A 1 80 ? 11.020 5.980 -5.058 1.00 78.88 80 HIS A C 1
ATOM 601 O O . HIS A 1 80 ? 10.972 5.273 -6.061 1.00 78.88 80 HIS A O 1
ATOM 607 N N . ARG A 1 81 ? 9.978 6.060 -4.218 1.00 78.56 81 ARG A N 1
ATOM 608 C CA . ARG A 1 81 ? 8.755 5.254 -4.394 1.00 78.56 81 ARG A CA 1
ATOM 609 C C . ARG A 1 81 ? 7.990 5.603 -5.666 1.00 78.56 81 ARG A C 1
ATOM 611 O O . ARG A 1 81 ? 7.420 4.704 -6.277 1.00 78.56 81 ARG A O 1
ATOM 618 N N . ALA A 1 82 ? 7.966 6.877 -6.053 1.00 81.75 82 ALA A N 1
ATOM 619 C CA . ALA A 1 82 ? 7.296 7.304 -7.275 1.00 81.75 82 ALA A CA 1
ATOM 620 C C . ALA A 1 82 ? 8.020 6.772 -8.526 1.00 81.75 82 ALA A C 1
ATOM 622 O O . ALA A 1 82 ? 7.372 6.182 -9.386 1.00 81.75 82 ALA A O 1
ATOM 623 N N . ILE A 1 83 ? 9.356 6.859 -8.564 1.00 85.44 83 ILE A N 1
ATOM 624 C CA . ILE A 1 83 ? 10.174 6.312 -9.661 1.00 85.44 83 ILE A CA 1
ATOM 625 C C . ILE A 1 83 ? 10.016 4.789 -9.756 1.00 85.44 83 ILE A C 1
ATOM 627 O O . ILE A 1 83 ? 9.922 4.255 -10.856 1.00 85.44 83 ILE A O 1
ATOM 631 N N . ILE A 1 84 ? 9.936 4.074 -8.628 1.00 89.06 84 ILE A N 1
ATOM 632 C CA . ILE A 1 84 ? 9.682 2.622 -8.632 1.00 89.06 84 ILE A CA 1
ATOM 633 C C . ILE A 1 84 ? 8.331 2.291 -9.272 1.00 89.06 84 ILE A C 1
ATOM 635 O O . ILE A 1 84 ? 8.241 1.331 -10.034 1.00 89.06 84 ILE A O 1
ATOM 639 N N . ILE A 1 85 ? 7.281 3.061 -8.967 1.00 88.62 85 ILE A N 1
ATOM 640 C CA . ILE A 1 85 ? 5.958 2.860 -9.573 1.00 88.62 85 ILE A CA 1
ATOM 641 C C . ILE A 1 85 ? 6.031 3.108 -11.082 1.00 88.62 85 ILE A C 1
ATOM 643 O O . ILE A 1 85 ? 5.533 2.281 -11.842 1.00 88.62 85 ILE A O 1
ATOM 647 N N . ASP A 1 86 ? 6.699 4.181 -11.514 1.00 88.50 86 ASP A N 1
ATOM 648 C CA . ASP A 1 86 ? 6.898 4.473 -12.939 1.00 88.50 86 ASP A CA 1
ATOM 649 C C . ASP A 1 86 ? 7.629 3.319 -13.640 1.00 88.50 86 ASP A C 1
ATOM 651 O O . ASP A 1 86 ? 7.153 2.808 -14.651 1.00 88.50 86 ASP A O 1
ATOM 655 N N . CYS A 1 87 ? 8.726 2.827 -13.054 1.00 91.06 87 CYS A N 1
ATOM 656 C CA . CYS A 1 87 ? 9.476 1.694 -13.595 1.00 91.06 87 CYS A CA 1
ATOM 657 C C . CYS A 1 87 ? 8.620 0.426 -13.684 1.00 91.06 87 CYS A C 1
ATOM 659 O O . CYS A 1 87 ? 8.669 -0.276 -14.690 1.00 91.06 87 CYS A O 1
ATOM 661 N N . ALA A 1 88 ? 7.812 0.142 -12.660 1.00 90.94 88 ALA A N 1
ATOM 662 C CA . ALA A 1 88 ? 6.924 -1.013 -12.655 1.00 90.94 88 ALA A CA 1
ATOM 663 C C . ALA A 1 88 ? 5.853 -0.925 -13.752 1.00 90.94 88 ALA A C 1
ATOM 665 O O . ALA A 1 88 ? 5.517 -1.945 -14.352 1.00 90.94 88 ALA A O 1
ATOM 666 N N . ILE A 1 89 ? 5.333 0.272 -14.034 1.00 90.62 89 ILE A N 1
ATOM 667 C CA . ILE A 1 89 ? 4.361 0.500 -15.110 1.00 90.62 89 ILE A CA 1
ATOM 668 C C . ILE A 1 89 ? 5.034 0.370 -16.480 1.00 90.62 89 ILE A C 1
ATOM 670 O O . ILE A 1 89 ? 4.526 -0.348 -17.339 1.00 90.62 89 ILE A O 1
ATOM 674 N N . GLU A 1 90 ? 6.184 1.017 -16.681 1.00 93.50 90 GLU A N 1
ATOM 675 C CA . GLU A 1 90 ? 6.952 0.946 -17.933 1.00 93.50 90 GLU A CA 1
ATOM 676 C C . GLU A 1 90 ? 7.337 -0.496 -18.283 1.00 93.50 90 GLU A C 1
ATOM 678 O O . GLU A 1 90 ? 7.202 -0.928 -19.428 1.00 93.50 90 GLU A O 1
ATOM 683 N N . ASP A 1 91 ? 7.759 -1.267 -17.282 1.00 94.31 91 ASP A N 1
ATOM 684 C CA . ASP A 1 91 ? 8.188 -2.652 -17.445 1.00 94.31 91 ASP A CA 1
ATOM 685 C C . ASP A 1 91 ? 7.067 -3.674 -17.220 1.00 94.31 91 ASP A C 1
ATOM 687 O O . ASP A 1 91 ? 7.353 -4.867 -17.103 1.00 94.31 91 ASP A O 1
ATOM 691 N N . PHE A 1 92 ? 5.794 -3.260 -17.195 1.00 92.94 92 PHE A N 1
ATOM 692 C CA . PHE A 1 92 ? 4.662 -4.150 -16.900 1.00 92.94 92 PHE A CA 1
ATOM 693 C C . PHE A 1 92 ? 4.705 -5.450 -17.716 1.00 92.94 92 PHE A C 1
ATOM 695 O O . PHE A 1 92 ? 4.577 -6.543 -17.165 1.00 92.94 92 PHE A O 1
ATOM 702 N N . GLY A 1 93 ? 5.003 -5.352 -19.016 1.00 92.81 93 GLY A N 1
ATOM 703 C CA . GLY A 1 93 ? 5.122 -6.501 -19.919 1.00 92.81 93 GLY A CA 1
ATOM 704 C C . GLY A 1 93 ? 6.163 -7.552 -19.502 1.00 92.81 93 GLY A C 1
ATOM 705 O O . GLY A 1 93 ? 6.014 -8.718 -19.861 1.00 92.81 93 GLY A O 1
ATOM 706 N N . LYS A 1 94 ? 7.182 -7.175 -18.719 1.00 93.00 94 LYS A N 1
ATOM 707 C CA . LYS A 1 94 ? 8.266 -8.068 -18.278 1.00 93.00 94 LYS A CA 1
ATOM 708 C C . LYS A 1 94 ? 7.886 -8.919 -17.070 1.00 93.00 94 LYS A C 1
ATOM 710 O O . LYS A 1 94 ? 8.367 -10.041 -16.955 1.00 93.00 94 LYS A O 1
ATOM 715 N N . TRP A 1 95 ? 7.035 -8.405 -16.182 1.00 93.56 95 TRP A N 1
ATOM 716 C CA . TRP A 1 95 ? 6.773 -9.042 -14.887 1.00 93.56 95 TRP A CA 1
ATOM 717 C C . TRP A 1 95 ? 5.316 -9.422 -14.648 1.00 93.56 95 TRP A C 1
ATOM 719 O O . TRP A 1 95 ? 5.052 -10.237 -13.769 1.00 93.56 95 TRP A O 1
ATOM 729 N N . TRP A 1 96 ? 4.355 -8.897 -15.411 1.00 94.81 96 TRP A N 1
ATOM 730 C CA . TRP A 1 96 ? 2.935 -9.043 -15.079 1.00 94.81 96 TRP A CA 1
ATOM 731 C C . TRP A 1 96 ? 2.456 -10.494 -14.913 1.00 94.81 96 TRP A C 1
ATOM 733 O O . TRP A 1 96 ? 1.564 -10.729 -14.107 1.00 94.81 96 TRP A O 1
ATOM 743 N N . LEU A 1 97 ? 3.018 -11.475 -15.629 1.00 93.19 97 LEU A N 1
ATOM 744 C CA . LEU A 1 97 ? 2.521 -12.855 -15.564 1.00 93.19 97 LEU A CA 1
ATOM 745 C C . LEU A 1 97 ? 3.077 -13.638 -14.365 1.00 93.19 97 LEU A C 1
ATOM 747 O O . LEU A 1 97 ? 2.325 -14.312 -13.668 1.00 93.19 97 LEU A O 1
ATOM 751 N N . VAL A 1 98 ? 4.392 -13.576 -14.141 1.00 94.12 98 VAL A N 1
ATOM 752 C CA . VAL A 1 98 ? 5.113 -14.455 -13.192 1.00 94.12 98 VAL A CA 1
ATOM 753 C C . VAL A 1 98 ? 6.156 -13.717 -12.349 1.00 94.12 98 VAL A C 1
ATOM 755 O O . VAL A 1 98 ? 6.987 -14.349 -11.699 1.00 94.12 98 VAL A O 1
ATOM 758 N N . GLY A 1 99 ? 6.152 -12.388 -12.388 1.00 94.19 99 GLY A N 1
ATOM 759 C CA . GLY A 1 99 ? 7.205 -11.570 -11.806 1.00 94.19 99 GLY A CA 1
ATOM 760 C C . GLY A 1 99 ? 8.546 -11.731 -12.527 1.00 94.19 99 GLY A C 1
ATOM 761 O O . GLY A 1 99 ? 8.641 -12.306 -13.613 1.00 94.19 99 GLY A O 1
ATOM 762 N N . TYR A 1 100 ? 9.604 -11.2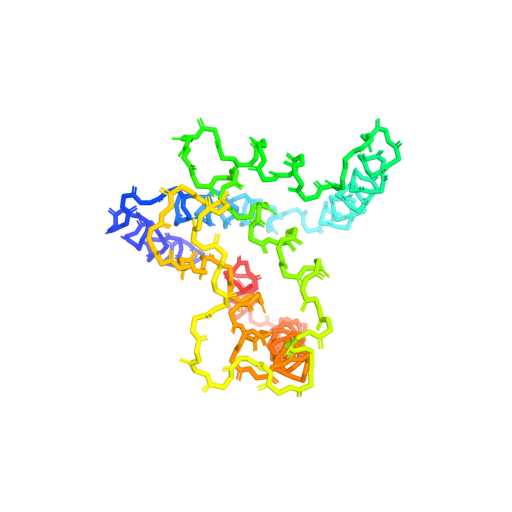67 -11.872 1.00 93.38 100 TYR A N 1
ATOM 763 C CA . TYR A 1 100 ? 11.004 -11.443 -12.263 1.00 93.38 100 TYR A CA 1
ATOM 764 C C . TYR A 1 100 ? 11.613 -12.751 -11.730 1.00 93.38 100 TYR A C 1
ATOM 766 O O . TYR A 1 100 ? 12.812 -12.975 -11.868 1.00 93.38 100 TYR A O 1
ATOM 774 N N . ARG A 1 101 ? 10.812 -13.642 -11.121 1.00 89.69 101 ARG A N 1
ATOM 775 C CA . ARG A 1 101 ? 11.252 -14.972 -10.644 1.00 89.69 101 ARG A CA 1
ATOM 776 C C . ARG A 1 101 ? 12.469 -14.922 -9.703 1.00 89.69 101 ARG A C 1
ATOM 778 O O . ARG A 1 101 ? 13.354 -15.769 -9.776 1.00 89.69 101 ARG A O 1
ATOM 785 N N . GLY A 1 102 ? 12.515 -13.911 -8.835 1.00 84.06 102 GLY A N 1
ATOM 786 C CA . GLY A 1 102 ? 13.613 -13.694 -7.885 1.00 84.06 102 GLY A CA 1
ATOM 787 C C . GLY A 1 102 ? 14.835 -12.975 -8.465 1.00 84.06 102 GLY A C 1
ATOM 788 O O . GLY A 1 102 ? 15.820 -12.806 -7.753 1.00 84.06 102 GLY A O 1
ATOM 789 N N . GLN A 1 103 ? 14.783 -12.544 -9.728 1.00 89.44 103 GLN A N 1
ATOM 790 C CA . G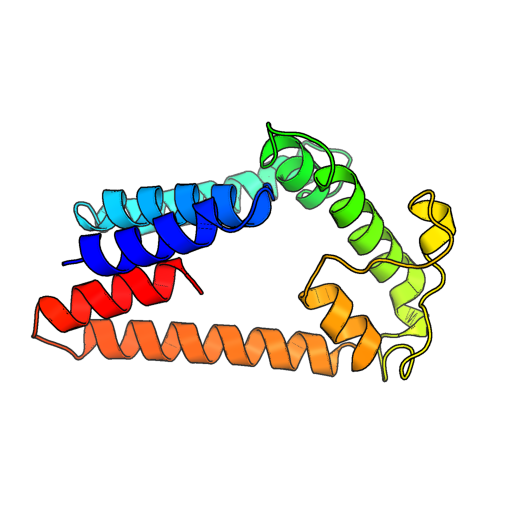LN A 1 103 ? 15.802 -11.681 -10.321 1.00 89.44 103 GLN A CA 1
ATOM 791 C C . GLN A 1 103 ? 15.539 -10.211 -9.980 1.00 89.44 103 GLN A C 1
ATOM 793 O O . GLN A 1 103 ? 14.395 -9.796 -9.789 1.00 89.44 103 GLN A O 1
ATOM 798 N N . ASP A 1 104 ? 16.615 -9.428 -9.932 1.00 90.94 104 ASP A N 1
ATOM 799 C CA . ASP A 1 104 ? 16.538 -7.975 -9.815 1.00 90.94 104 ASP A CA 1
ATOM 800 C C . ASP A 1 104 ? 15.864 -7.386 -11.079 1.00 90.94 104 ASP A C 1
ATOM 802 O O . ASP A 1 104 ? 16.314 -7.686 -12.189 1.00 90.94 104 ASP A O 1
ATOM 806 N N . PRO A 1 105 ? 14.820 -6.540 -10.950 1.00 91.56 105 PRO A N 1
ATOM 807 C CA . PRO A 1 105 ? 14.219 -5.828 -12.079 1.00 91.56 105 PRO A CA 1
ATOM 808 C C . PRO A 1 105 ? 15.189 -4.950 -12.881 1.00 91.56 105 PRO A C 1
ATOM 810 O O . PRO A 1 105 ? 14.901 -4.604 -14.028 1.00 91.56 105 PRO A O 1
ATOM 813 N N . GLY A 1 106 ? 16.324 -4.569 -12.285 1.00 92.75 106 GLY A N 1
ATOM 814 C CA . GLY A 1 106 ? 17.343 -3.735 -12.924 1.00 92.75 106 GLY A CA 1
ATOM 815 C C . GLY A 1 106 ? 16.983 -2.248 -12.983 1.00 92.75 106 GLY A C 1
ATOM 816 O O . GLY A 1 106 ? 17.510 -1.513 -13.815 1.00 92.75 106 GLY A O 1
ATOM 817 N N . TRP A 1 107 ? 16.090 -1.780 -12.109 1.00 93.88 107 TRP A N 1
ATOM 818 C CA . TRP A 1 107 ? 15.717 -0.367 -11.989 1.00 93.88 107 TRP A CA 1
ATOM 819 C C . TRP A 1 107 ? 16.711 0.453 -11.154 1.00 93.88 107 TRP A C 1
ATOM 821 O O . TRP A 1 107 ? 16.622 1.678 -11.157 1.00 93.88 107 TRP A O 1
ATOM 831 N N . GLY A 1 108 ? 17.682 -0.190 -10.493 1.00 89.88 108 GLY A N 1
ATOM 832 C CA . GLY A 1 108 ? 18.752 0.454 -9.718 1.00 89.88 108 GLY A CA 1
ATOM 833 C C . GLY A 1 108 ? 19.339 1.720 -10.365 1.00 89.88 108 GLY A C 1
ATOM 834 O O . GLY A 1 108 ? 19.304 2.774 -9.727 1.00 89.88 108 GLY A O 1
ATOM 835 N N . PRO A 1 109 ? 19.789 1.694 -11.638 1.00 90.19 109 PRO A N 1
ATOM 836 C CA . PRO A 1 109 ? 20.356 2.873 -12.296 1.00 90.19 109 PRO A CA 1
ATOM 837 C C . PRO A 1 109 ? 19.404 4.076 -12.371 1.00 90.19 109 PRO A C 1
ATOM 839 O O . PRO A 1 109 ? 19.844 5.211 -12.209 1.00 90.19 109 PRO A O 1
ATOM 842 N N . LYS A 1 110 ? 18.092 3.848 -12.548 1.00 86.81 110 LYS A N 1
ATOM 843 C CA . LYS A 1 110 ? 17.070 4.916 -12.537 1.00 86.81 110 LYS A CA 1
ATOM 844 C C . LYS A 1 110 ? 16.869 5.517 -11.140 1.00 86.81 110 LYS A C 1
ATOM 846 O O . LYS A 1 110 ? 16.379 6.633 -11.015 1.00 86.81 110 LYS A O 1
ATOM 851 N N . LEU A 1 111 ? 17.260 4.779 -10.104 1.00 84.62 111 LEU A N 1
ATOM 852 C CA . LEU A 1 111 ? 17.168 5.157 -8.695 1.00 84.62 111 LEU A CA 1
ATOM 853 C C . LEU A 1 111 ? 18.510 5.692 -8.155 1.00 84.62 111 LEU A C 1
ATOM 855 O O . LEU A 1 111 ? 18.602 6.026 -6.977 1.00 84.62 111 LEU A O 1
ATOM 859 N N . GLY A 1 112 ? 19.553 5.772 -8.995 1.00 85.94 112 GLY A N 1
ATOM 860 C CA . GLY A 1 112 ? 20.902 6.173 -8.584 1.00 85.94 112 GLY A CA 1
ATOM 861 C C . GLY A 1 112 ? 21.640 5.116 -7.754 1.00 85.94 112 GLY A C 1
ATOM 862 O O . GLY A 1 112 ? 22.520 5.462 -6.969 1.00 85.94 112 GLY A O 1
ATOM 863 N N . MET A 1 113 ? 21.277 3.838 -7.898 1.00 86.75 113 MET A N 1
ATOM 864 C CA . MET A 1 113 ? 21.799 2.718 -7.108 1.00 86.75 113 MET A CA 1
ATOM 865 C C . MET A 1 113 ? 22.288 1.560 -7.986 1.00 86.75 113 MET A C 1
ATOM 867 O O . MET A 1 113 ? 21.866 1.397 -9.127 1.00 86.75 113 MET A O 1
ATOM 871 N N . SER A 1 114 ? 23.166 0.716 -7.442 1.00 87.12 114 SER A N 1
ATOM 872 C CA . SER A 1 114 ? 23.685 -0.461 -8.159 1.00 87.12 114 SER A CA 1
ATOM 873 C C . SER A 1 114 ? 22.682 -1.617 -8.250 1.00 87.12 114 SER A C 1
ATOM 875 O O . SER A 1 114 ? 22.806 -2.456 -9.133 1.00 87.12 114 SER A O 1
ATOM 877 N N . PHE A 1 115 ? 21.695 -1.653 -7.351 1.00 86.62 115 PHE A N 1
ATOM 878 C CA . PHE A 1 115 ? 20.655 -2.681 -7.268 1.00 86.62 115 PHE A CA 1
ATOM 879 C C . PHE A 1 115 ? 19.287 -2.028 -7.078 1.00 86.62 115 PHE A C 1
ATOM 881 O O . PHE A 1 115 ? 19.197 -0.900 -6.581 1.00 86.62 115 PHE A O 1
ATOM 888 N N . THR A 1 116 ? 18.216 -2.727 -7.454 1.00 89.88 116 THR A N 1
ATOM 889 C CA . THR A 1 116 ? 16.857 -2.215 -7.232 1.00 89.88 116 THR A CA 1
ATOM 890 C C . THR A 1 116 ? 16.405 -2.443 -5.796 1.00 89.88 116 THR A C 1
ATOM 892 O O . THR A 1 116 ? 16.053 -3.554 -5.407 1.00 89.88 116 THR A O 1
ATOM 895 N N . ASP A 1 117 ? 16.323 -1.365 -5.023 1.00 88.06 117 ASP A N 1
ATOM 896 C CA . ASP A 1 117 ? 15.657 -1.378 -3.721 1.00 88.06 117 ASP A CA 1
ATOM 897 C C . ASP A 1 117 ? 14.152 -1.091 -3.875 1.00 88.06 117 ASP A C 1
ATOM 899 O O . ASP A 1 117 ? 13.726 0.062 -3.989 1.00 88.06 117 ASP A O 1
ATOM 903 N N . VAL A 1 118 ? 13.328 -2.143 -3.905 1.00 87.88 118 VAL A N 1
ATOM 904 C CA . VAL A 1 118 ? 11.868 -2.027 -4.058 1.00 87.88 118 VAL A CA 1
ATOM 905 C C . VAL A 1 118 ? 11.206 -1.745 -2.703 1.00 87.88 118 VAL A C 1
ATOM 907 O O . VAL A 1 118 ? 10.815 -2.649 -1.969 1.00 87.88 118 VAL A O 1
ATOM 910 N N . THR A 1 119 ? 10.995 -0.465 -2.396 1.00 84.25 119 THR A N 1
ATOM 911 C CA . THR A 1 119 ? 10.419 -0.004 -1.112 1.00 84.25 119 THR A CA 1
ATOM 912 C C . THR A 1 119 ? 8.883 0.083 -1.079 1.00 84.25 119 THR A C 1
ATOM 914 O O . THR A 1 119 ? 8.307 0.653 -0.146 1.00 84.25 119 THR A O 1
ATOM 917 N N . ASN A 1 120 ? 8.198 -0.457 -2.093 1.00 86.69 120 ASN A N 1
ATOM 918 C CA . ASN A 1 120 ? 6.737 -0.496 -2.189 1.00 86.69 120 ASN A CA 1
ATOM 919 C C . ASN A 1 120 ? 6.249 -1.952 -2.199 1.00 86.69 120 ASN A C 1
ATOM 921 O O . ASN A 1 120 ? 6.533 -2.688 -3.140 1.00 86.69 120 ASN A O 1
ATOM 925 N N . GLY A 1 121 ? 5.477 -2.347 -1.181 1.00 87.25 121 GLY A N 1
ATOM 926 C CA . GLY A 1 121 ? 5.004 -3.726 -1.013 1.00 87.25 121 GLY A CA 1
ATOM 927 C C . GLY A 1 121 ? 4.105 -4.243 -2.145 1.00 87.25 121 GLY A C 1
ATOM 928 O O . GLY A 1 121 ? 4.164 -5.425 -2.470 1.00 87.25 121 GLY A O 1
ATOM 929 N N . PHE A 1 122 ? 3.326 -3.374 -2.797 1.00 90.25 122 PHE A N 1
ATOM 930 C CA . PHE A 1 122 ? 2.504 -3.764 -3.949 1.00 90.25 122 PHE A CA 1
ATOM 931 C C . PHE A 1 122 ? 3.367 -4.039 -5.176 1.00 90.25 122 PHE A C 1
ATOM 933 O O . PHE A 1 122 ? 3.190 -5.055 -5.844 1.00 90.25 122 PHE A O 1
ATOM 940 N N . VAL A 1 123 ? 4.342 -3.167 -5.445 1.00 91.38 123 VAL A N 1
ATOM 941 C CA . VAL A 1 123 ? 5.302 -3.387 -6.534 1.00 91.38 123 VAL A CA 1
ATOM 942 C C . VAL A 1 123 ? 6.145 -4.626 -6.249 1.00 91.38 123 VAL A C 1
ATOM 944 O O . VAL A 1 123 ? 6.344 -5.436 -7.144 1.00 91.38 123 VAL A O 1
ATOM 947 N N . LEU A 1 124 ? 6.562 -4.832 -4.998 1.00 92.94 124 LEU A N 1
ATOM 948 C CA . LEU A 1 124 ? 7.307 -6.016 -4.574 1.00 92.94 124 LEU A CA 1
ATOM 949 C C . LEU A 1 124 ? 6.512 -7.310 -4.810 1.00 92.94 124 LEU A C 1
ATOM 951 O O . LEU A 1 124 ? 7.058 -8.277 -5.336 1.00 92.94 124 LEU A O 1
ATOM 955 N N . ALA A 1 125 ? 5.214 -7.322 -4.487 1.00 93.19 125 ALA A N 1
ATOM 956 C CA . ALA A 1 125 ? 4.335 -8.451 -4.794 1.00 93.19 125 ALA A CA 1
ATOM 957 C C . ALA A 1 125 ? 4.253 -8.718 -6.307 1.00 93.19 125 ALA A C 1
ATOM 959 O O . ALA A 1 125 ? 4.283 -9.876 -6.724 1.00 93.19 125 ALA A O 1
ATOM 960 N N . GLY A 1 126 ? 4.222 -7.661 -7.125 1.00 93.56 126 GLY A N 1
ATOM 961 C CA . GLY A 1 126 ? 4.299 -7.757 -8.585 1.00 93.56 126 GLY A CA 1
ATOM 962 C C . GLY A 1 126 ? 5.634 -8.314 -9.083 1.00 93.56 126 GLY A C 1
ATOM 963 O O . GLY A 1 126 ? 5.660 -9.218 -9.915 1.00 93.56 126 GLY A O 1
ATOM 964 N N . VAL A 1 127 ? 6.747 -7.838 -8.528 1.00 93.81 127 VAL A N 1
ATOM 965 C CA . VAL A 1 127 ? 8.100 -8.295 -8.872 1.00 93.81 127 VAL A CA 1
ATOM 966 C C . VAL A 1 127 ? 8.293 -9.773 -8.537 1.00 93.81 127 VAL A C 1
ATOM 968 O O . VAL A 1 127 ? 8.917 -10.484 -9.320 1.00 93.81 127 VAL A O 1
ATOM 971 N N . TYR A 1 128 ? 7.739 -10.273 -7.432 1.00 93.81 128 TYR A N 1
ATOM 972 C CA . TYR A 1 128 ? 7.877 -11.689 -7.073 1.00 93.81 128 TYR A CA 1
ATOM 973 C C . TYR A 1 128 ? 6.889 -12.613 -7.781 1.00 93.81 128 TYR A C 1
ATOM 975 O O . TYR A 1 128 ? 7.274 -13.704 -8.196 1.00 93.81 128 TYR A O 1
ATOM 983 N N . TYR A 1 129 ? 5.628 -12.201 -7.902 1.00 94.56 129 TYR A N 1
ATOM 984 C CA . TYR A 1 129 ? 4.523 -13.111 -8.225 1.00 94.56 129 TYR A CA 1
ATOM 985 C C . TYR A 1 129 ? 3.646 -12.626 -9.387 1.00 94.56 129 TYR A C 1
ATOM 987 O O . TYR A 1 129 ? 2.605 -13.218 -9.672 1.00 94.56 129 TYR A O 1
ATOM 995 N N . GLY A 1 130 ? 4.028 -11.536 -10.049 1.00 94.25 130 GLY A N 1
ATOM 996 C CA . GLY A 1 130 ? 3.232 -10.921 -11.101 1.00 94.25 130 GLY A CA 1
ATOM 997 C C . GLY A 1 130 ? 1.952 -10.267 -10.582 1.00 94.25 130 GLY A C 1
ATOM 998 O O . GLY A 1 130 ? 1.751 -10.043 -9.385 1.00 94.25 130 GLY A O 1
ATOM 999 N N . ILE A 1 131 ? 1.043 -9.970 -11.506 1.00 94.12 131 ILE A N 1
ATOM 1000 C CA . ILE A 1 131 ? -0.230 -9.305 -11.225 1.00 94.12 131 ILE A CA 1
ATOM 1001 C C . ILE A 1 131 ? -1.111 -10.124 -10.280 1.00 94.12 131 ILE A C 1
ATOM 1003 O O . ILE A 1 131 ? -1.834 -9.550 -9.471 1.00 94.12 131 ILE A O 1
ATOM 1007 N N . LEU A 1 132 ? -1.011 -11.456 -10.322 1.00 93.56 132 LEU A N 1
ATOM 1008 C CA . LEU A 1 132 ? -1.736 -12.334 -9.403 1.00 93.56 132 LEU A CA 1
ATOM 1009 C C . LEU A 1 132 ? -1.286 -12.132 -7.954 1.00 93.56 132 LEU A C 1
ATOM 1011 O O . LEU A 1 132 ? -2.127 -12.143 -7.059 1.00 93.56 132 LEU A O 1
ATOM 1015 N N . GLY A 1 133 ? 0.004 -11.873 -7.719 1.00 92.62 133 GLY A N 1
ATOM 1016 C CA . GLY A 1 133 ? 0.509 -11.495 -6.400 1.00 92.62 133 GLY A CA 1
ATOM 1017 C C . GLY A 1 133 ? -0.074 -10.185 -5.898 1.00 92.62 133 GLY A C 1
ATOM 1018 O O . GLY A 1 133 ? -0.517 -10.102 -4.755 1.00 92.62 133 GLY A O 1
ATOM 1019 N N . VAL A 1 134 ? -0.123 -9.174 -6.770 1.00 93.06 134 VAL A N 1
ATOM 1020 C CA . VAL A 1 134 ? -0.714 -7.868 -6.441 1.00 93.06 134 VAL A CA 1
ATOM 1021 C C . VAL A 1 134 ? -2.201 -8.019 -6.118 1.00 93.06 134 VAL A C 1
ATOM 1023 O O . VAL A 1 134 ? -2.663 -7.516 -5.096 1.00 93.06 134 VAL A O 1
ATOM 1026 N N . ILE A 1 135 ? -2.946 -8.761 -6.942 1.00 93.75 135 ILE A N 1
ATOM 1027 C CA . ILE A 1 135 ? -4.369 -9.048 -6.716 1.00 93.75 135 ILE A CA 1
ATOM 1028 C C . ILE A 1 135 ? -4.564 -9.819 -5.409 1.00 93.75 135 ILE A C 1
ATOM 1030 O O . ILE A 1 135 ? -5.449 -9.470 -4.631 1.00 93.75 135 ILE A O 1
ATOM 1034 N N . GLY A 1 136 ? -3.736 -10.831 -5.139 1.00 95.00 136 GLY A N 1
ATOM 1035 C CA . GLY A 1 136 ? -3.777 -11.604 -3.900 1.00 95.00 136 GLY A CA 1
ATOM 1036 C C . GLY A 1 136 ? -3.546 -10.730 -2.670 1.00 95.00 136 GLY A C 1
ATOM 1037 O O . GLY A 1 136 ? -4.313 -10.803 -1.712 1.00 95.00 136 GLY A O 1
ATOM 1038 N N . LEU A 1 137 ? -2.557 -9.835 -2.722 1.00 93.31 137 LEU A N 1
ATOM 1039 C CA . LEU A 1 137 ? -2.290 -8.879 -1.650 1.00 93.31 137 LEU A CA 1
ATOM 1040 C C . LEU A 1 137 ? -3.481 -7.932 -1.429 1.00 93.31 137 LEU A C 1
ATOM 1042 O O . LEU A 1 137 ? -3.942 -7.772 -0.299 1.00 93.31 137 LEU A O 1
ATOM 1046 N N . CYS A 1 138 ? -4.039 -7.365 -2.502 1.00 92.19 138 CYS A N 1
ATOM 1047 C CA . CYS A 1 138 ? -5.252 -6.546 -2.433 1.00 92.19 138 CYS A CA 1
ATOM 1048 C C . CYS A 1 138 ? -6.445 -7.322 -1.856 1.00 92.19 138 CYS A C 1
ATOM 1050 O O . CYS A 1 138 ? -7.204 -6.777 -1.055 1.00 92.19 138 CYS A O 1
ATOM 1052 N N . ALA A 1 139 ? -6.611 -8.594 -2.225 1.00 93.50 139 ALA A N 1
ATOM 1053 C CA . ALA A 1 139 ? -7.679 -9.450 -1.719 1.00 93.50 139 ALA A CA 1
ATOM 1054 C C . ALA A 1 139 ? -7.518 -9.736 -0.220 1.00 93.50 139 ALA A C 1
ATOM 1056 O O . ALA A 1 139 ? -8.508 -9.696 0.511 1.00 93.50 139 ALA A O 1
ATOM 1057 N N . ILE A 1 140 ? -6.287 -9.955 0.254 1.00 94.12 140 ILE A N 1
ATOM 1058 C CA . ILE A 1 140 ? -5.985 -10.112 1.682 1.00 94.12 140 ILE A CA 1
ATOM 1059 C C . ILE A 1 140 ? -6.386 -8.845 2.439 1.00 94.12 140 ILE A C 1
ATOM 1061 O O . ILE A 1 140 ? -7.194 -8.939 3.364 1.00 94.12 140 ILE A O 1
ATOM 1065 N N . PHE A 1 141 ? -5.926 -7.667 2.006 1.00 90.88 141 PHE A N 1
ATOM 1066 C CA . PHE A 1 141 ? -6.291 -6.396 2.644 1.00 90.88 141 PHE A CA 1
ATOM 1067 C C . PHE A 1 141 ? -7.805 -6.154 2.630 1.00 90.88 141 PHE A C 1
ATOM 1069 O O . PHE A 1 141 ? -8.399 -5.859 3.668 1.00 90.88 141 PHE A O 1
ATOM 1076 N N . ALA A 1 142 ? -8.464 -6.365 1.488 1.00 91.06 142 ALA A N 1
ATOM 1077 C CA . ALA A 1 142 ? -9.914 -6.226 1.374 1.00 91.06 142 ALA A CA 1
ATOM 1078 C C . ALA A 1 142 ? -10.665 -7.204 2.294 1.00 91.06 142 ALA A C 1
ATOM 1080 O O . ALA A 1 142 ? -11.655 -6.826 2.923 1.00 91.06 142 ALA A O 1
ATOM 1081 N N . SER A 1 143 ? -10.204 -8.453 2.402 1.00 93.88 143 SER A N 1
ATOM 1082 C CA . SER A 1 143 ? -10.810 -9.461 3.277 1.00 93.88 143 SER A CA 1
ATOM 1083 C C . SER A 1 143 ? -10.634 -9.122 4.759 1.00 93.88 143 SER A C 1
ATOM 1085 O O . SER A 1 143 ? -11.593 -9.236 5.528 1.00 93.88 143 SER A O 1
ATOM 1087 N N . ALA A 1 144 ? -9.456 -8.630 5.149 1.00 92.69 144 ALA A N 1
ATOM 1088 C CA . ALA A 1 144 ? -9.153 -8.208 6.509 1.00 92.69 144 ALA A CA 1
ATOM 1089 C C . ALA A 1 144 ? -10.005 -6.996 6.909 1.00 92.69 144 ALA A C 1
ATOM 1091 O O . ALA A 1 144 ? -10.720 -7.061 7.910 1.00 92.69 144 ALA A O 1
ATOM 1092 N N . LEU A 1 145 ? -10.044 -5.949 6.077 1.00 89.88 145 LEU A N 1
ATOM 1093 C CA . LEU A 1 145 ? -10.895 -4.776 6.303 1.00 89.88 145 LEU A CA 1
ATOM 1094 C C . LEU A 1 145 ? -12.376 -5.156 6.382 1.00 89.88 145 LEU A C 1
ATOM 1096 O O . LEU A 1 145 ? -13.080 -4.734 7.298 1.00 89.88 145 LEU A O 1
ATOM 1100 N N . ARG A 1 146 ? -12.864 -6.007 5.471 1.00 91.31 146 ARG A N 1
ATOM 1101 C CA . ARG A 1 146 ? -14.261 -6.466 5.490 1.00 91.31 146 ARG A CA 1
ATOM 1102 C C . ARG A 1 146 ? -14.593 -7.241 6.760 1.00 91.31 146 ARG A C 1
ATOM 1104 O O . ARG A 1 146 ? -15.699 -7.107 7.279 1.00 91.31 146 ARG A O 1
ATOM 1111 N N . THR A 1 147 ? -13.658 -8.048 7.251 1.00 93.06 147 THR A N 1
ATOM 1112 C CA . THR A 1 147 ? -13.823 -8.811 8.494 1.00 93.06 147 THR A CA 1
ATOM 1113 C C . THR A 1 147 ? -13.865 -7.881 9.701 1.00 93.06 147 THR A C 1
ATOM 1115 O O . THR A 1 147 ? -14.761 -8.016 10.530 1.00 93.06 147 THR A O 1
ATOM 1118 N N . ILE A 1 148 ? -12.976 -6.887 9.757 1.00 91.81 148 ILE A N 1
ATOM 1119 C CA . ILE A 1 148 ? -12.943 -5.871 10.817 1.00 91.81 148 ILE A CA 1
ATOM 1120 C C . ILE A 1 148 ? -14.242 -5.059 10.849 1.00 91.81 148 ILE A C 1
ATOM 1122 O O . ILE A 1 148 ? -14.831 -4.891 11.915 1.00 91.81 148 ILE A O 1
ATOM 1126 N N . VAL A 1 149 ? -14.731 -4.601 9.692 1.00 89.62 149 VAL A N 1
ATOM 1127 C CA . VAL A 1 149 ? -15.994 -3.845 9.600 1.00 89.62 149 VAL A CA 1
ATOM 1128 C C . VAL A 1 149 ? -17.178 -4.702 10.044 1.00 89.62 149 VAL A C 1
ATOM 1130 O O . VAL A 1 149 ? -17.981 -4.266 10.864 1.00 89.62 149 VAL A O 1
ATOM 1133 N N . ARG A 1 150 ? -17.264 -5.955 9.577 1.00 92.00 150 ARG A N 1
ATOM 1134 C CA . ARG A 1 150 ? -18.320 -6.881 10.017 1.00 92.00 150 ARG A CA 1
ATOM 1135 C C . ARG A 1 150 ? -18.283 -7.112 11.526 1.00 92.00 150 ARG A C 1
ATOM 1137 O O . ARG A 1 150 ? -19.333 -7.108 12.157 1.00 92.00 150 ARG A O 1
ATOM 1144 N N . LEU A 1 151 ? -17.097 -7.301 12.105 1.00 92.31 151 LEU A N 1
ATOM 1145 C CA . LEU A 1 151 ? -16.938 -7.502 13.546 1.00 92.31 151 LEU A CA 1
ATOM 1146 C C . LEU A 1 151 ? -17.325 -6.247 14.343 1.00 92.31 151 LEU A C 1
ATOM 1148 O O . LEU A 1 151 ? -17.980 -6.360 15.379 1.00 92.31 151 LEU A O 1
ATOM 1152 N N . HIS A 1 152 ? -16.980 -5.059 13.840 1.00 90.12 152 HIS A N 1
ATOM 1153 C CA . HIS A 1 152 ? -17.408 -3.789 14.423 1.00 90.12 152 HIS A CA 1
ATOM 1154 C C . HIS A 1 152 ? -18.939 -3.664 14.448 1.00 90.12 152 HIS A C 1
ATOM 1156 O O . HIS A 1 152 ? -19.501 -3.236 15.459 1.00 90.12 152 HIS A O 1
ATOM 1162 N N . ASP A 1 153 ? -19.611 -4.036 13.358 1.00 89.25 153 ASP A N 1
ATOM 1163 C CA . ASP A 1 153 ? -21.060 -3.870 13.214 1.00 89.25 153 ASP A CA 1
ATOM 1164 C C . ASP A 1 153 ? -21.860 -4.912 14.007 1.00 89.25 153 ASP A C 1
ATOM 1166 O O . ASP A 1 153 ? -22.916 -4.588 14.549 1.00 89.25 153 ASP A O 1
ATOM 1170 N N . LEU A 1 154 ? -21.349 -6.144 14.114 1.00 93.19 154 LEU A N 1
ATOM 1171 C CA . LEU A 1 154 ? -21.986 -7.232 14.867 1.00 93.19 154 LEU A CA 1
ATOM 1172 C C . LEU A 1 154 ? -21.783 -7.127 16.381 1.00 93.19 154 LEU A C 1
ATOM 1174 O O . LEU A 1 154 ? -22.585 -7.658 17.148 1.00 93.19 154 LEU A O 1
ATOM 1178 N N . SER A 1 155 ? -20.705 -6.485 16.829 1.00 91.88 155 SER A N 1
ATOM 1179 C CA . S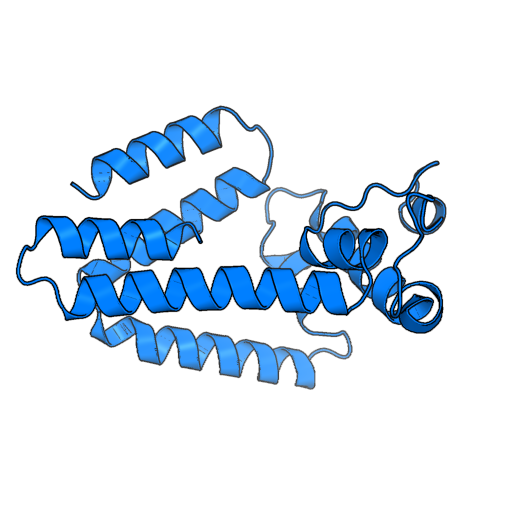ER A 1 155 ? -20.432 -6.367 18.257 1.00 91.88 155 SER A CA 1
ATOM 1180 C C . SER A 1 155 ? -21.341 -5.328 18.915 1.00 91.88 155 SER A C 1
ATOM 1182 O O . SER A 1 155 ? -21.551 -4.243 18.381 1.00 91.88 155 SER A O 1
ATOM 1184 N N . ASN A 1 156 ? -21.841 -5.619 20.116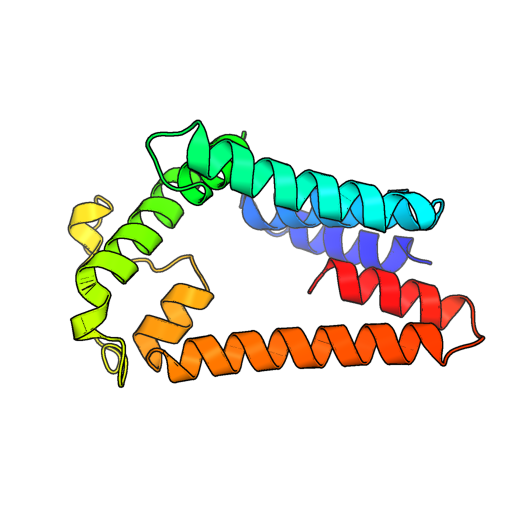 1.00 90.06 156 ASN A N 1
ATOM 1185 C CA . ASN A 1 156 ? -22.493 -4.627 20.982 1.00 90.06 156 ASN A CA 1
ATOM 1186 C C . ASN A 1 156 ? -21.547 -4.094 22.064 1.00 90.06 156 ASN A C 1
ATOM 1188 O O . ASN A 1 156 ? -21.855 -3.102 22.722 1.00 90.06 156 ASN A O 1
ATOM 1192 N N . GLU A 1 157 ? -20.383 -4.722 22.229 1.00 90.12 157 GLU A N 1
ATOM 1193 C CA . GLU A 1 157 ? -19.430 -4.350 23.259 1.00 90.12 157 GLU A CA 1
ATOM 1194 C C . GLU A 1 157 ? -18.584 -3.148 22.800 1.00 90.12 157 GLU A C 1
ATOM 1196 O O . GLU A 1 157 ? -17.922 -3.211 21.755 1.00 90.12 157 GLU A O 1
ATOM 1201 N N . PRO A 1 158 ? -18.553 -2.044 23.569 1.00 84.75 158 PRO A N 1
ATOM 1202 C CA . PRO A 1 158 ? -17.842 -0.829 23.172 1.00 84.75 158 PRO A CA 1
ATOM 1203 C C . PRO A 1 158 ? -16.330 -1.047 23.041 1.00 84.75 158 PRO A C 1
ATOM 1205 O O . PRO A 1 158 ? -15.680 -0.398 22.222 1.00 84.75 158 PRO A O 1
ATOM 1208 N N . VAL A 1 159 ? -15.775 -1.990 23.809 1.00 84.06 159 VAL A N 1
ATOM 1209 C CA . VAL A 1 159 ? -14.355 -2.350 23.757 1.00 84.06 159 VAL A CA 1
ATOM 1210 C C . VAL A 1 159 ? -14.016 -2.935 22.390 1.00 84.06 159 VAL A C 1
ATOM 1212 O O . VAL A 1 159 ? -13.159 -2.392 21.697 1.00 84.06 159 VAL A O 1
ATOM 1215 N N . ILE A 1 160 ? -14.732 -3.975 21.953 1.00 85.56 160 ILE A N 1
ATOM 1216 C CA . ILE A 1 160 ? -14.506 -4.638 20.660 1.00 85.56 160 ILE A CA 1
ATOM 1217 C C . ILE A 1 160 ? -14.649 -3.650 19.495 1.00 85.56 160 ILE A C 1
ATOM 1219 O O . ILE A 1 160 ? -13.842 -3.689 18.567 1.00 85.56 160 ILE A O 1
ATOM 1223 N N . LYS A 1 161 ? -15.609 -2.715 19.551 1.00 86.12 161 LYS A N 1
ATOM 1224 C CA . LYS A 1 161 ? -15.742 -1.668 18.521 1.00 86.12 161 LYS A CA 1
ATOM 1225 C C . LYS A 1 161 ? -14.508 -0.775 18.426 1.00 86.12 161 LYS A C 1
ATOM 1227 O O . LYS A 1 161 ? -14.061 -0.495 17.317 1.00 86.12 161 LYS A O 1
ATOM 1232 N N . SER A 1 162 ? -13.944 -0.369 19.563 1.00 81.69 162 SER A N 1
ATOM 1233 C CA . SER A 1 162 ? -12.723 0.446 19.601 1.00 81.69 162 SER A CA 1
ATOM 1234 C C . SER A 1 162 ? -11.503 -0.330 19.081 1.00 81.69 162 SER A C 1
ATOM 1236 O O . SER A 1 162 ? -10.705 0.217 18.324 1.00 81.69 162 SER A O 1
ATOM 1238 N N . TRP A 1 163 ? -11.394 -1.631 19.388 1.00 83.19 163 TRP A N 1
ATOM 1239 C CA . TRP A 1 163 ? -10.357 -2.502 18.811 1.00 83.19 163 TRP A CA 1
ATOM 1240 C C . TRP A 1 163 ? -10.498 -2.648 17.297 1.00 83.19 163 TRP A C 1
ATOM 1242 O O . TRP A 1 163 ? -9.507 -2.525 16.584 1.00 83.19 163 TRP A O 1
ATOM 1252 N N . CYS A 1 164 ? -11.715 -2.862 16.792 1.00 86.75 164 CYS A N 1
ATOM 1253 C CA . CYS A 1 164 ? -11.958 -2.938 15.352 1.00 86.75 164 CYS A CA 1
ATOM 1254 C C . CYS A 1 164 ? -11.598 -1.621 14.659 1.00 86.75 164 CYS A C 1
ATOM 1256 O O . CYS A 1 164 ? -10.994 -1.637 13.592 1.00 86.75 164 CYS A O 1
ATOM 1258 N N . TRP A 1 165 ? -11.920 -0.485 15.282 1.00 82.88 165 TRP A N 1
ATOM 1259 C CA . TRP A 1 165 ? -11.545 0.824 14.762 1.00 82.88 165 TRP A CA 1
ATOM 1260 C C . TRP A 1 165 ? -10.027 0.963 14.657 1.00 82.88 165 TRP A C 1
ATOM 1262 O O . TRP A 1 165 ? -9.508 1.205 13.573 1.00 82.88 165 TRP A O 1
ATOM 1272 N N . ALA A 1 166 ? -9.305 0.726 15.753 1.00 80.06 166 ALA A N 1
ATOM 1273 C CA . ALA A 1 166 ? -7.854 0.855 15.787 1.00 80.06 166 ALA A CA 1
ATOM 1274 C C . ALA A 1 166 ? -7.142 -0.146 14.857 1.00 80.06 166 ALA A C 1
ATOM 1276 O O . ALA A 1 166 ? -6.211 0.232 14.151 1.00 80.06 166 ALA A O 1
ATOM 1277 N N . LEU A 1 167 ? -7.606 -1.395 14.771 1.00 82.56 167 LEU A N 1
ATOM 1278 C CA . LEU A 1 167 ? -7.071 -2.363 13.808 1.00 82.56 167 LEU A CA 1
ATOM 1279 C C . LEU A 1 167 ? -7.318 -1.916 12.366 1.00 82.56 167 LEU A C 1
ATOM 1281 O O . LEU A 1 167 ? -6.412 -2.003 11.546 1.00 82.56 167 LEU A O 1
ATOM 1285 N N . GLY A 1 168 ? -8.502 -1.374 12.071 1.00 84.50 168 GLY A N 1
ATOM 1286 C CA . GLY A 1 168 ? -8.814 -0.806 10.761 1.00 84.50 168 GLY A CA 1
ATOM 1287 C C . GLY A 1 168 ? -7.957 0.407 10.390 1.00 84.50 168 GLY A C 1
ATOM 1288 O O . GLY A 1 168 ? -7.797 0.672 9.208 1.00 84.50 168 GLY A O 1
ATOM 1289 N N . THR A 1 169 ? -7.394 1.133 11.364 1.00 77.12 169 THR A N 1
ATOM 1290 C CA . THR A 1 169 ? -6.486 2.266 11.088 1.00 77.12 169 THR A CA 1
ATOM 1291 C C . THR A 1 169 ? -5.054 1.862 10.757 1.00 77.12 169 THR A C 1
ATOM 1293 O O . THR A 1 169 ? -4.340 2.640 10.131 1.00 77.12 169 THR A O 1
ATOM 1296 N N . ILE A 1 170 ? -4.623 0.682 11.208 1.00 76.12 170 ILE A N 1
ATOM 1297 C CA . ILE A 1 170 ? -3.251 0.187 11.016 1.00 76.12 170 ILE A CA 1
ATOM 1298 C C . ILE A 1 170 ? -3.123 -0.570 9.686 1.00 76.12 170 ILE A C 1
ATOM 1300 O O . ILE A 1 170 ? -2.022 -0.686 9.147 1.00 76.12 170 ILE A O 1
ATOM 1304 N N . LEU A 1 171 ? -4.241 -1.105 9.196 1.00 73.75 171 LEU A N 1
ATOM 1305 C CA . LEU A 1 171 ? -4.341 -1.942 8.004 1.00 73.75 171 LEU A CA 1
ATOM 1306 C C . LEU A 1 171 ? -4.403 -1.103 6.723 1.00 73.75 171 LEU A C 1
ATOM 1308 O O . LEU A 1 171 ? -3.695 -1.480 5.764 1.00 73.75 171 LEU A O 1
#

Foldseek 3Di:
DLVVLLVVLVVVLVVDPDLVSVLLSVLLVVLLVCVVPVVVPVVVVVVVVVVQVVCCVVDPDHSLLVCLVPSRPPDDCSVVQVLLVVLCVVCLVVQQAAACCPDFSCCQVVNVHPGDDNPDPLSVLSNHGHNVSNVVVVVVLVVLLVVLVVQLVPDPDPVSVSVSSSVNSND

Organism: NCBI:txid412755

Radius of gyration: 18.42 Å; chains: 1; bounding box: 46×34×45 Å

Secondary structure (DSSP, 8-state):
-HHHHHHHHHHHHHT--SHHHHHHHHHHHHHHHHGGGGGGHHHHHHHHHHHHHHHHHH-SS-HHHHHHHHS-TT-SHHHHHHHHHHHHHHTHHHHTTTTTTTS--S-GGGGTSSS-----HHHHHHHHHHHHHHHHHHHHHHHHHHHHHHHHHH---HHHHHHHHHHHHH-